Protein AF-A0A8T4V5D5-F1 (afdb_monomer)

Sequence (138 aa):
MVTKRGKKHVSREKKLTKKPAKKAGASGKKNYDLSRLGSRDLLSEPVRPIQIHALPGRMKVNSLALGYALGAVRVAVLLVVSVFGFFGYAEGAVSLVESLHFTF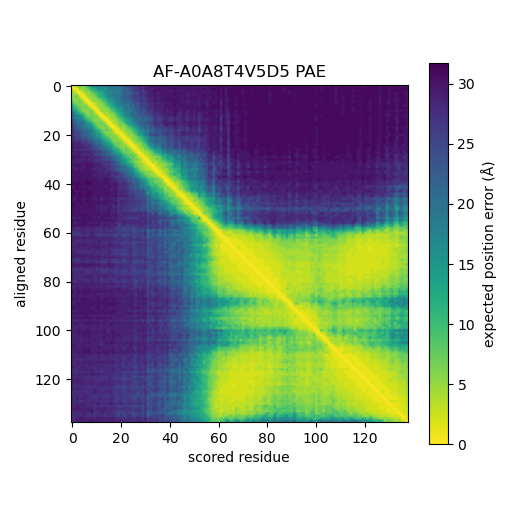SLSVFGILAGLVETMLWGFLMGLLLGWTYNLFSR

Solvent-accessible surface area (backbone atoms only — not comparable to full-atom values): 8672 Å² total; per-residue (Å²): 138,89,88,85,85,83,90,76,88,83,88,84,77,90,79,83,81,83,79,84,81,80,80,83,78,82,84,75,86,74,83,79,70,67,89,71,68,54,88,66,63,78,76,67,59,75,82,70,75,77,80,73,77,71,77,89,62,86,88,65,61,61,24,67,61,39,6,53,50,38,8,52,51,45,32,51,51,50,51,52,46,50,55,41,31,74,72,63,80,28,53,71,60,41,53,52,47,41,74,74,29,96,59,33,44,104,43,78,66,20,46,55,46,27,44,53,52,39,27,52,54,24,23,52,49,20,33,50,51,24,49,50,51,46,61,76,74,104

Secondary structure (DSSP, 8-state):
----------------PPPPP-PPPP-------GGG--TTGGGTS-----------S-----HHHHHHHHHHHHHHHHHHHHHHHHTTTTHHHHHHHHHH-TT--SSHHHHHHHHHHHHHHHHHHHHHHHHHHHHHT-

pLDDT: mean 73.29, std 17.5, range [38.0, 95.06]

Mean predicted aligned error: 18.19 Å

Radius of gyration: 33.28 Å; Cα contacts (8 Å, |Δi|>4): 90; chains: 1; bounding box: 84×62×9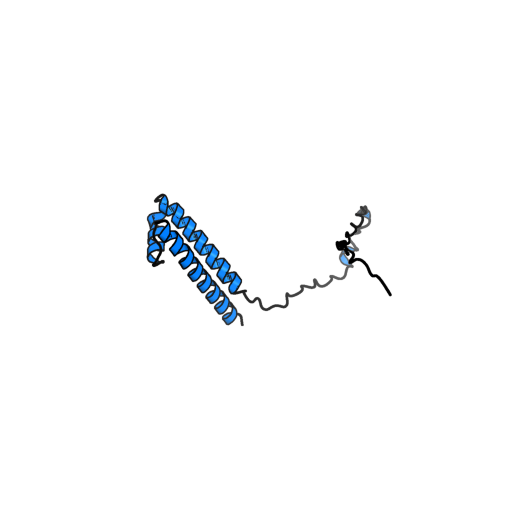2 Å

Foldseek 3Di:
DDDDDDDDDDDDDDDDDDDDDDDDDDDDPDDDPCVPPDVVVVVPPDPDPPPPPPPPDLPQDPLQVQLQVQLVVQLVVLVVLLVCVVVVNNVVVQVVLCVVDVQADNDPRNNVVSSVVSSNVSSVVSNVVSVVVNVVSD

Structure (mmCIF, N/CA/C/O backbone):
data_AF-A0A8T4V5D5-F1
#
_entry.id   AF-A0A8T4V5D5-F1
#
loop_
_atom_site.group_PDB
_atom_site.id
_atom_site.type_symbol
_atom_site.label_atom_id
_atom_site.label_alt_id
_atom_site.label_comp_id
_atom_site.label_asym_id
_atom_site.label_entity_id
_atom_site.label_seq_id
_atom_site.pdbx_PDB_ins_code
_atom_site.Cartn_x
_atom_site.Cartn_y
_atom_site.Cartn_z
_atom_site.occupancy
_atom_site.B_iso_or_equiv
_atom_site.auth_seq_id
_atom_site.auth_comp_id
_atom_site.auth_asym_id
_atom_site.auth_atom_id
_atom_site.pdbx_PDB_model_num
ATOM 1 N N . MET A 1 1 ? 45.239 -9.752 71.171 1.00 38.00 1 MET A N 1
ATOM 2 C CA . MET A 1 1 ? 43.819 -10.165 71.156 1.00 38.00 1 MET A CA 1
ATOM 3 C C . MET A 1 1 ? 43.325 -10.230 69.712 1.00 38.00 1 MET A C 1
ATOM 5 O O . MET A 1 1 ? 43.377 -9.226 69.027 1.00 38.00 1 MET A O 1
ATOM 9 N N . VAL A 1 2 ? 42.871 -11.423 69.307 1.00 44.41 2 VAL A N 1
ATOM 10 C CA . VAL A 1 2 ? 41.842 -11.743 68.290 1.00 44.41 2 VAL A CA 1
ATOM 11 C C . VAL A 1 2 ? 42.109 -11.472 66.791 1.00 44.41 2 VAL A C 1
ATOM 13 O O . VAL A 1 2 ? 42.011 -10.370 66.271 1.00 44.41 2 VAL A O 1
ATOM 16 N N . THR A 1 3 ? 42.319 -12.597 66.105 1.00 47.38 3 THR A N 1
ATOM 17 C CA . THR A 1 3 ? 42.201 -12.936 64.675 1.00 47.38 3 THR A CA 1
ATOM 18 C C . THR A 1 3 ? 40.763 -12.873 64.123 1.00 47.38 3 THR A C 1
ATOM 20 O O . THR A 1 3 ? 39.821 -13.127 64.868 1.00 47.38 3 THR A O 1
ATOM 23 N N . LYS A 1 4 ? 40.590 -12.681 62.795 1.00 48.62 4 LYS A N 1
ATOM 24 C CA . LYS A 1 4 ? 39.506 -13.259 61.939 1.00 48.62 4 LYS A CA 1
ATOM 25 C C . LYS A 1 4 ? 39.736 -12.889 60.456 1.00 48.62 4 LYS A C 1
ATOM 27 O O . LYS A 1 4 ? 39.714 -11.720 60.109 1.00 48.62 4 LYS A O 1
ATOM 32 N N . ARG A 1 5 ? 40.191 -13.804 59.585 1.00 47.47 5 ARG A N 1
ATOM 33 C CA . ARG A 1 5 ? 39.465 -14.868 58.838 1.00 47.47 5 ARG A CA 1
ATOM 34 C C . ARG A 1 5 ? 38.399 -14.370 57.843 1.00 47.47 5 ARG A C 1
ATOM 36 O O . ARG A 1 5 ? 37.276 -14.082 58.229 1.00 47.47 5 ARG A O 1
ATOM 43 N N . GLY A 1 6 ? 38.756 -14.450 56.556 1.00 44.22 6 GLY A N 1
ATOM 44 C CA . GLY A 1 6 ? 38.049 -15.240 55.535 1.00 44.22 6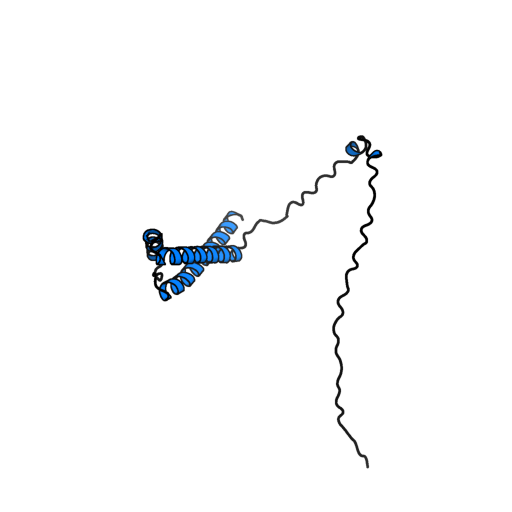 GLY A CA 1
ATOM 45 C C . GLY A 1 6 ? 36.647 -14.798 55.106 1.00 44.22 6 GLY A C 1
ATOM 46 O O . GLY A 1 6 ? 35.655 -15.220 55.696 1.00 44.22 6 GLY A O 1
ATOM 47 N N . LYS A 1 7 ? 36.554 -14.081 53.978 1.00 47.25 7 LYS A N 1
ATOM 48 C CA . LYS A 1 7 ? 35.307 -13.958 53.207 1.00 47.25 7 LYS A CA 1
ATOM 49 C C . LYS A 1 7 ? 35.133 -15.197 52.325 1.00 47.25 7 LYS A C 1
ATOM 51 O O . LYS A 1 7 ? 35.888 -15.416 51.383 1.00 47.25 7 LYS A O 1
ATOM 56 N N . LYS A 1 8 ? 34.146 -16.021 52.679 1.00 48.44 8 LYS A N 1
ATOM 57 C CA . LYS A 1 8 ? 33.684 -17.175 51.904 1.00 48.44 8 LYS A CA 1
ATOM 58 C C . LYS A 1 8 ? 32.842 -16.712 50.715 1.00 48.44 8 LYS A C 1
ATOM 60 O O . LYS A 1 8 ? 31.925 -15.912 50.879 1.00 48.44 8 LYS A O 1
ATOM 65 N N . HIS A 1 9 ? 33.132 -17.299 49.558 1.00 49.31 9 HIS A N 1
ATOM 66 C CA . HIS A 1 9 ? 32.222 -17.419 48.425 1.00 49.31 9 HIS A CA 1
ATOM 67 C C . HIS A 1 9 ? 30.874 -17.993 48.878 1.00 49.31 9 HIS A C 1
ATOM 69 O O . HIS A 1 9 ? 30.830 -19.026 49.550 1.00 49.31 9 HIS A O 1
ATOM 75 N N . VAL A 1 10 ? 29.780 -17.356 48.463 1.00 56.25 10 VAL A N 1
ATOM 76 C CA . VAL A 1 10 ? 28.428 -17.910 48.565 1.00 56.25 10 VAL A CA 1
ATOM 77 C C . VAL A 1 10 ? 27.895 -18.087 47.150 1.00 56.25 10 VAL A C 1
ATOM 79 O O . VAL A 1 10 ? 27.552 -17.130 46.466 1.00 56.25 10 VAL A O 1
ATOM 82 N N . SER A 1 11 ? 27.878 -19.349 46.731 1.00 52.91 11 SER A N 1
ATOM 83 C CA . SER A 1 11 ? 27.163 -19.876 45.575 1.00 52.91 11 SER A CA 1
ATOM 84 C C . SER A 1 11 ? 25.842 -20.460 46.076 1.00 52.91 11 SER A C 1
ATOM 86 O O . SER A 1 11 ? 25.874 -21.386 46.884 1.00 52.91 11 SER A O 1
ATOM 88 N N . ARG A 1 12 ? 24.703 -19.904 45.649 1.00 54.16 12 ARG A N 1
ATOM 89 C CA . ARG A 1 12 ? 23.334 -20.452 45.769 1.00 54.16 12 ARG A CA 1
ATOM 90 C C . ARG A 1 12 ? 22.444 -19.675 44.795 1.00 54.16 12 ARG A C 1
ATOM 92 O O . ARG A 1 12 ? 22.618 -18.476 44.665 1.00 54.16 12 ARG A O 1
ATOM 99 N N . GLU A 1 13 ? 21.449 -20.205 44.107 1.00 47.28 13 GLU A N 1
ATOM 100 C CA . GLU A 1 13 ? 20.955 -21.555 43.867 1.00 47.28 13 GLU A CA 1
ATOM 101 C C . GLU A 1 13 ? 19.972 -21.398 42.699 1.00 47.28 13 GLU A C 1
ATOM 103 O O . GLU A 1 13 ? 19.187 -20.449 42.647 1.00 47.28 13 GLU A O 1
ATOM 108 N N . LYS A 1 14 ? 20.008 -22.339 41.759 1.00 49.47 14 LYS A N 1
ATOM 109 C CA . LYS A 1 14 ? 19.025 -22.476 40.685 1.00 49.47 14 LYS A CA 1
ATOM 110 C C . LYS A 1 14 ? 17.638 -22.729 41.292 1.00 49.47 14 LYS A C 1
ATOM 112 O O . LYS A 1 14 ? 17.459 -23.720 41.994 1.00 49.47 14 LYS A O 1
ATOM 117 N N . LYS A 1 15 ? 16.627 -21.931 40.939 1.00 47.09 15 LYS A N 1
ATOM 118 C CA . LYS A 1 15 ? 15.215 -22.344 41.036 1.00 47.09 15 LYS A CA 1
ATOM 119 C C . LYS A 1 15 ? 14.542 -22.217 39.676 1.00 47.09 15 LYS A C 1
ATOM 121 O O . LYS A 1 15 ? 13.917 -21.219 39.345 1.00 47.09 15 LYS A O 1
ATOM 126 N N . LEU A 1 16 ? 14.713 -23.284 38.898 1.00 53.44 16 LEU A N 1
ATOM 127 C CA . LEU A 1 16 ? 13.945 -23.593 37.700 1.00 53.44 16 LEU A CA 1
ATOM 128 C C . LEU A 1 16 ? 12.522 -23.969 38.147 1.00 53.44 16 LEU A C 1
ATOM 130 O O . LEU A 1 16 ? 12.319 -24.976 38.831 1.00 53.44 16 LEU A O 1
ATOM 134 N N . THR A 1 17 ? 11.546 -23.130 37.824 1.00 52.9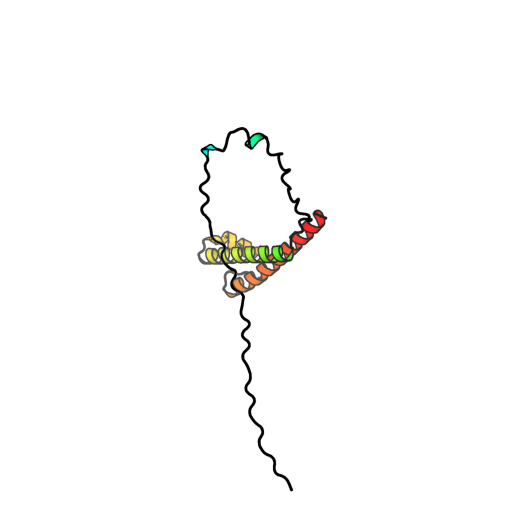7 17 THR A N 1
ATOM 135 C CA . THR A 1 17 ? 10.137 -23.339 38.155 1.00 52.97 17 THR A CA 1
ATOM 136 C C . THR A 1 17 ? 9.562 -24.473 37.303 1.00 52.97 17 THR A C 1
ATOM 138 O O . THR A 1 17 ? 9.508 -24.416 36.076 1.00 52.97 17 THR A O 1
ATOM 141 N N . LYS A 1 18 ? 9.158 -25.554 37.978 1.00 49.88 18 LYS A N 1
ATOM 142 C CA . LYS A 1 18 ? 8.495 -26.718 37.383 1.00 49.88 18 LYS A CA 1
ATOM 143 C C . LYS A 1 18 ? 7.087 -26.338 36.911 1.00 49.88 18 LYS A C 1
ATOM 145 O O . LYS A 1 18 ? 6.239 -25.947 37.706 1.00 49.88 18 LYS A O 1
ATOM 150 N N . LYS A 1 19 ? 6.851 -26.505 35.611 1.00 49.50 19 LYS A N 1
ATOM 151 C CA . LYS A 1 19 ? 5.554 -26.445 34.922 1.00 49.50 19 LYS A CA 1
ATOM 152 C C . LYS A 1 19 ? 4.751 -27.718 35.266 1.00 49.50 19 LYS A C 1
ATOM 154 O O . LYS A 1 19 ? 5.306 -28.805 35.093 1.00 49.50 19 LYS A O 1
ATOM 159 N N . PRO A 1 20 ? 3.494 -27.659 35.743 1.00 49.78 20 PRO A N 1
ATOM 160 C CA . PRO A 1 20 ? 2.716 -28.874 35.968 1.00 49.78 20 PRO A CA 1
ATOM 161 C C . PRO A 1 20 ? 2.153 -29.416 34.647 1.00 49.78 20 PRO A C 1
ATOM 163 O O . PRO A 1 20 ? 1.459 -28.721 33.903 1.00 49.78 20 PRO A O 1
ATOM 166 N N . ALA A 1 21 ? 2.473 -30.680 34.368 1.00 46.12 21 ALA A N 1
ATOM 167 C CA . ALA A 1 21 ? 1.936 -31.463 33.267 1.00 46.12 21 ALA A CA 1
ATOM 168 C C . ALA A 1 21 ? 0.439 -31.743 33.484 1.00 46.12 21 ALA A C 1
ATOM 170 O O . ALA A 1 21 ? 0.024 -32.296 34.504 1.00 46.12 21 ALA A O 1
ATOM 171 N N . LYS A 1 22 ? -0.372 -31.351 32.500 1.00 46.22 22 LYS A N 1
ATOM 172 C CA . LYS A 1 22 ? -1.814 -31.592 32.436 1.00 46.22 22 LYS A CA 1
ATOM 173 C C . LYS A 1 22 ? -2.037 -33.070 32.094 1.00 46.22 22 LYS A C 1
ATOM 175 O O . LYS A 1 22 ? -1.648 -33.519 31.020 1.00 46.22 22 LYS A O 1
ATOM 180 N N . LYS A 1 23 ? -2.620 -33.825 33.029 1.00 46.34 23 LYS A N 1
ATOM 181 C CA . LYS A 1 23 ? -2.993 -35.238 32.857 1.00 46.34 23 LYS A CA 1
ATOM 182 C C . LYS A 1 23 ? -3.980 -35.379 31.691 1.00 46.34 23 LYS A C 1
ATOM 184 O O . LYS A 1 23 ? -5.042 -34.762 31.708 1.00 46.34 23 LYS A O 1
ATOM 189 N N . ALA A 1 24 ? -3.620 -36.192 30.701 1.00 42.81 24 ALA A N 1
ATOM 190 C CA . ALA A 1 24 ? -4.517 -36.649 29.649 1.00 42.81 24 ALA A CA 1
ATOM 191 C C . ALA A 1 24 ? -5.536 -37.627 30.257 1.00 42.81 24 ALA A C 1
ATOM 193 O O . ALA A 1 24 ? -5.161 -38.648 30.834 1.00 42.81 24 ALA A O 1
ATOM 194 N N . GLY A 1 25 ? -6.818 -37.267 30.187 1.00 43.41 25 GLY A N 1
ATOM 195 C CA . GLY A 1 25 ? -7.934 -38.102 30.619 1.00 43.41 25 GLY A CA 1
ATOM 196 C C . GLY A 1 25 ? -8.170 -39.251 29.643 1.00 43.41 25 GLY A C 1
ATOM 197 O O . GLY A 1 25 ? -8.155 -39.064 28.429 1.00 43.41 25 GLY A O 1
ATOM 198 N N . ALA A 1 26 ? -8.367 -40.437 30.208 1.00 45.16 26 ALA A N 1
ATOM 199 C CA . ALA A 1 26 ? -8.628 -41.689 29.521 1.00 45.16 26 ALA A CA 1
ATOM 200 C C . ALA A 1 26 ? -9.863 -41.609 28.603 1.00 45.16 26 ALA A C 1
ATOM 202 O O . ALA A 1 26 ? -10.967 -41.293 29.044 1.00 45.16 26 ALA A O 1
ATOM 203 N N . SER A 1 27 ? -9.668 -41.947 27.327 1.00 45.72 27 SER A N 1
ATOM 204 C CA . SER A 1 27 ? -10.739 -42.155 26.351 1.00 45.72 27 SER A CA 1
ATOM 205 C C . SER A 1 27 ? -11.326 -43.553 26.551 1.00 45.72 27 SER A C 1
ATOM 207 O O . SER A 1 27 ? -10.843 -44.544 26.003 1.00 45.72 27 SER A O 1
ATOM 209 N N . GLY A 1 28 ? -12.337 -43.645 27.415 1.00 47.12 28 GLY A N 1
ATOM 210 C CA . GLY A 1 28 ? -13.164 -44.839 27.546 1.00 47.12 28 GLY A CA 1
ATOM 211 C C . GLY A 1 28 ? -14.066 -44.969 26.322 1.00 47.12 28 GLY A C 1
ATOM 212 O O . GLY A 1 28 ? -15.003 -44.189 26.163 1.00 47.12 28 GLY A O 1
ATOM 213 N N . LYS A 1 29 ? -13.795 -45.955 25.461 1.00 50.28 29 LYS A N 1
ATOM 214 C CA . LYS A 1 29 ? -14.704 -46.353 24.379 1.00 50.28 29 LYS A CA 1
ATOM 215 C C . LYS A 1 29 ? -15.988 -46.910 25.002 1.00 50.28 29 LYS A C 1
ATOM 217 O O . LYS A 1 29 ? -16.029 -48.065 25.415 1.00 50.28 29 LYS A O 1
ATOM 222 N N . LYS A 1 30 ? -17.024 -46.077 25.110 1.00 55.50 30 LYS A N 1
ATOM 223 C CA . LYS A 1 30 ? -18.380 -46.536 25.420 1.00 55.50 30 LYS A CA 1
ATOM 224 C C . LYS A 1 30 ? -18.974 -47.112 24.137 1.00 55.50 30 LYS A C 1
ATOM 226 O O . LYS A 1 30 ? -19.140 -46.390 23.161 1.00 55.50 30 LYS A O 1
ATOM 231 N N . ASN A 1 31 ? -19.254 -48.412 24.137 1.00 53.34 31 ASN A N 1
ATOM 232 C CA . ASN A 1 31 ? -20.057 -49.047 23.099 1.00 53.34 31 ASN A CA 1
ATOM 233 C C . ASN A 1 31 ? -21.491 -48.537 23.255 1.00 53.34 31 ASN A C 1
ATOM 235 O O . ASN A 1 31 ? -22.140 -48.805 24.265 1.00 53.34 31 ASN A O 1
ATOM 239 N N . TYR A 1 32 ? -21.950 -47.743 22.292 1.00 56.41 32 TYR A N 1
ATOM 240 C CA . TYR A 1 32 ? -23.322 -47.260 22.257 1.00 56.41 32 TYR A CA 1
ATOM 241 C C . TYR A 1 32 ? -24.199 -48.380 21.700 1.00 56.41 32 TYR A C 1
ATOM 243 O O . TYR A 1 32 ? -24.112 -48.720 20.523 1.00 56.41 32 TYR A O 1
ATOM 251 N N . ASP A 1 33 ? -25.008 -48.982 22.568 1.00 57.72 33 ASP A N 1
ATOM 252 C CA . ASP A 1 33 ? -26.048 -49.930 22.182 1.00 57.72 33 ASP A CA 1
ATOM 253 C C . ASP A 1 33 ? -27.196 -49.159 21.511 1.00 57.72 33 ASP A C 1
ATOM 255 O O . ASP A 1 33 ? -28.104 -48.637 22.163 1.00 57.72 33 ASP A O 1
ATOM 259 N N . LEU A 1 34 ? -27.102 -49.028 20.186 1.00 59.75 34 LEU A N 1
ATOM 260 C CA . LEU A 1 34 ? -28.057 -48.301 19.341 1.00 59.75 34 LEU A CA 1
ATOM 261 C C . LEU A 1 34 ? -29.442 -48.971 19.298 1.00 59.75 34 LEU A C 1
ATOM 263 O O . LEU A 1 34 ? -30.405 -48.354 18.851 1.00 59.75 34 LEU A O 1
ATOM 267 N N . SER A 1 35 ? -29.567 -50.193 19.819 1.00 59.91 35 SER A N 1
ATOM 268 C CA . SER A 1 35 ? -30.814 -50.967 19.876 1.00 59.91 35 SER A CA 1
ATOM 269 C C . SER A 1 35 ? -31.809 -50.422 20.909 1.00 59.91 35 SER A C 1
ATOM 271 O O . SER A 1 35 ? -32.985 -50.782 20.887 1.00 59.91 35 SER A O 1
ATOM 273 N N . ARG A 1 36 ? -31.347 -49.549 21.818 1.00 55.38 36 ARG A N 1
ATOM 274 C CA . ARG A 1 36 ? -32.173 -48.859 22.823 1.00 55.38 36 ARG A CA 1
ATOM 275 C C . ARG A 1 36 ? -32.547 -47.423 22.458 1.00 55.38 36 ARG A C 1
ATOM 277 O O . ARG A 1 36 ? -33.318 -46.823 23.201 1.00 55.38 36 ARG A O 1
ATOM 284 N N . LEU A 1 37 ? -32.073 -46.874 21.333 1.00 57.56 37 LEU A N 1
ATOM 285 C CA . LEU A 1 37 ? -32.583 -45.598 20.816 1.00 57.56 37 LEU A CA 1
ATOM 286 C C . LEU A 1 37 ? -33.937 -45.828 20.135 1.00 57.56 37 LEU A C 1
ATOM 288 O O . LEU A 1 37 ? -34.084 -45.763 18.915 1.00 57.56 37 LEU A O 1
ATOM 292 N N . GLY A 1 38 ? -34.948 -46.125 20.949 1.00 58.12 38 GLY A N 1
ATOM 293 C CA . GLY A 1 38 ? -36.330 -46.073 20.512 1.00 58.12 38 GLY A CA 1
ATOM 294 C C . GLY A 1 38 ? -36.646 -44.663 20.022 1.00 58.12 38 GLY A C 1
ATOM 295 O O . GLY A 1 38 ? -36.384 -43.680 20.713 1.00 58.12 38 GLY A O 1
ATOM 296 N N . SER A 1 39 ? -37.259 -44.555 18.844 1.00 60.88 39 SER A N 1
ATOM 297 C CA . SER A 1 39 ? -37.645 -43.300 18.176 1.00 60.88 39 SER A CA 1
ATOM 298 C C . SER A 1 39 ? -38.609 -42.401 18.974 1.00 60.88 39 SER A C 1
ATOM 300 O O . SER A 1 39 ? -39.087 -41.398 18.455 1.00 60.88 39 SER A O 1
ATOM 302 N N . ARG A 1 40 ? -38.927 -42.763 20.220 1.00 56.88 40 ARG A N 1
ATOM 303 C CA . ARG A 1 40 ? -39.835 -42.054 21.125 1.00 56.88 40 ARG A CA 1
ATOM 304 C C . ARG A 1 40 ? -39.113 -41.114 22.092 1.00 56.88 40 ARG A C 1
ATOM 306 O O . ARG A 1 40 ? -39.732 -40.150 22.524 1.00 56.88 40 ARG A O 1
ATOM 313 N N . ASP A 1 41 ? -37.823 -41.329 22.358 1.00 55.41 41 ASP A N 1
ATOM 314 C CA . ASP A 1 41 ? -37.055 -40.474 23.280 1.00 55.41 41 ASP A CA 1
ATOM 315 C C . ASP A 1 41 ? -36.518 -39.195 22.614 1.00 55.41 41 ASP A C 1
ATOM 317 O O . ASP A 1 41 ? -36.203 -38.219 23.285 1.00 55.41 41 ASP A O 1
ATOM 321 N N . LEU A 1 42 ? -36.470 -39.149 21.278 1.00 55.75 42 LEU A N 1
ATOM 322 C CA . LEU A 1 42 ? -36.044 -37.954 20.533 1.00 55.75 42 LEU A CA 1
ATOM 323 C C . LEU A 1 42 ? -37.120 -36.858 20.459 1.00 55.75 42 LEU A C 1
ATOM 325 O O . LEU A 1 42 ? -36.817 -35.738 20.057 1.00 55.75 42 LEU A O 1
ATOM 329 N N . LEU A 1 43 ? -38.367 -37.172 20.823 1.00 56.22 43 LEU A N 1
ATOM 330 C CA . LEU A 1 43 ? -39.492 -36.228 20.805 1.00 56.22 43 LEU A CA 1
ATOM 331 C C . LEU A 1 43 ? -39.891 -35.741 22.206 1.00 56.22 43 LEU A C 1
ATOM 333 O O . LEU A 1 43 ? -40.796 -34.918 22.326 1.00 56.22 43 LEU A O 1
ATOM 337 N N . SER A 1 44 ? -39.236 -36.242 23.256 1.00 61.69 44 SER A N 1
ATOM 338 C CA . SER A 1 44 ? -39.484 -35.872 24.653 1.00 61.69 44 SER A CA 1
ATOM 339 C C . SER A 1 44 ? -38.381 -34.999 25.257 1.00 61.69 44 SER A C 1
ATOM 341 O O . SER A 1 44 ? -38.573 -34.477 26.357 1.00 61.69 44 SER A O 1
ATOM 343 N N . GLU A 1 45 ? -37.262 -34.770 24.557 1.00 65.25 45 GLU A N 1
ATOM 344 C CA . GLU A 1 45 ? -36.329 -33.721 24.969 1.00 65.25 45 GLU A CA 1
ATOM 345 C C . GLU A 1 45 ? -36.984 -32.353 24.718 1.00 65.25 45 GLU A C 1
ATOM 347 O O . GLU A 1 45 ? -37.283 -32.020 23.566 1.00 65.25 45 GLU A O 1
ATOM 352 N N . PRO A 1 46 ? -37.221 -31.530 25.759 1.00 65.19 46 PRO A N 1
ATOM 353 C CA . PRO A 1 46 ? -37.660 -30.164 25.540 1.00 65.19 46 PRO A CA 1
ATOM 354 C C . PRO A 1 46 ? -36.599 -29.487 24.678 1.00 65.19 46 PRO A C 1
ATOM 356 O O . PRO A 1 46 ? -35.422 -29.477 25.047 1.00 65.19 46 PRO A O 1
ATOM 359 N N . VAL A 1 47 ? -37.008 -28.959 23.520 1.00 66.19 47 VAL A N 1
ATOM 360 C CA . VAL A 1 47 ? -36.138 -28.198 22.619 1.00 66.19 47 VAL A CA 1
ATOM 361 C C . VAL A 1 47 ? -35.469 -27.117 23.455 1.00 66.19 47 VAL A C 1
ATOM 363 O O . VAL A 1 47 ? -36.090 -26.113 23.806 1.00 66.19 47 VAL A O 1
ATOM 366 N N . ARG A 1 48 ? -34.208 -27.346 23.840 1.00 68.06 48 ARG A N 1
ATOM 367 C CA . ARG A 1 48 ? -33.436 -26.341 24.559 1.00 68.06 48 ARG A CA 1
ATOM 368 C C . ARG A 1 48 ? -33.347 -25.162 23.605 1.00 68.06 48 ARG A C 1
ATOM 370 O O . ARG A 1 48 ? -32.845 -25.362 22.495 1.00 68.06 48 ARG A O 1
ATOM 377 N N . PRO A 1 49 ? -33.844 -23.970 23.981 1.00 68.44 49 PRO A N 1
ATOM 378 C CA . PRO A 1 49 ? -33.672 -22.810 23.133 1.00 68.44 49 PRO A CA 1
ATOM 379 C C . PRO A 1 49 ? -32.175 -22.697 22.888 1.00 68.44 49 PRO A C 1
ATOM 381 O O . PRO A 1 49 ? -31.389 -22.653 23.840 1.00 68.44 49 PRO A O 1
ATOM 384 N N . ILE A 1 50 ? -31.782 -22.763 21.615 1.00 68.25 50 ILE A N 1
ATOM 385 C CA . ILE A 1 50 ? -30.403 -22.534 21.211 1.00 68.25 50 ILE A CA 1
ATOM 386 C C . ILE A 1 50 ? -30.077 -21.167 21.793 1.00 68.25 50 ILE A C 1
ATOM 388 O O . ILE A 1 50 ? -30.653 -20.162 21.378 1.00 68.25 50 ILE A O 1
ATOM 392 N N . GLN A 1 51 ? -29.227 -21.138 22.819 1.00 65.25 51 GLN A N 1
ATOM 393 C CA . GLN A 1 51 ? -28.731 -19.888 23.358 1.00 65.25 51 GLN A CA 1
ATOM 394 C C . GLN A 1 51 ? -27.786 -19.336 22.307 1.00 65.25 51 GLN A C 1
ATOM 396 O O . GLN A 1 51 ? -26.584 -19.596 22.317 1.00 65.25 51 GLN A O 1
ATOM 401 N N . ILE A 1 52 ? -28.357 -18.628 21.336 1.00 65.12 52 ILE A N 1
ATOM 402 C CA . ILE A 1 52 ? -27.593 -17.792 20.434 1.00 65.12 52 ILE A CA 1
ATOM 403 C C . ILE A 1 52 ? -27.040 -16.715 21.357 1.00 65.12 52 ILE A C 1
ATOM 405 O O . ILE A 1 52 ? -27.750 -15.783 21.734 1.00 65.12 52 ILE A O 1
ATOM 409 N N . HIS A 1 53 ? -25.799 -16.893 21.808 1.00 64.19 53 HIS A N 1
ATOM 410 C CA . HIS A 1 53 ? -25.032 -15.814 22.402 1.00 64.19 53 HIS A CA 1
ATOM 411 C C . HIS A 1 53 ? -24.919 -14.742 21.321 1.00 64.19 53 HIS A C 1
ATOM 413 O O . HIS A 1 53 ? -24.006 -14.766 20.499 1.00 64.19 53 HIS A O 1
ATOM 419 N N . ALA A 1 54 ? -25.909 -13.850 21.269 1.00 63.94 54 ALA A N 1
ATOM 420 C CA . ALA A 1 54 ? -25.854 -12.638 20.483 1.00 63.94 54 ALA A CA 1
ATOM 421 C C . ALA A 1 54 ? -24.576 -11.937 20.928 1.00 63.94 54 ALA A C 1
ATOM 423 O O . ALA A 1 54 ? -24.500 -11.502 22.075 1.00 63.94 54 ALA A O 1
ATOM 424 N N . LEU A 1 55 ? -23.546 -11.947 20.074 1.00 63.84 55 LEU A N 1
ATOM 425 C CA . LEU A 1 55 ? -22.243 -11.373 20.386 1.00 63.84 55 LEU A CA 1
ATOM 426 C C . LEU A 1 55 ? -22.481 -9.914 20.793 1.00 63.84 55 LEU A C 1
ATOM 428 O O . LEU A 1 55 ? -22.854 -9.103 19.940 1.00 63.84 55 LEU A O 1
ATOM 432 N N . PRO A 1 56 ? -22.338 -9.567 22.085 1.00 63.03 56 PRO A N 1
ATOM 433 C CA . PRO A 1 56 ? -22.678 -8.240 22.549 1.00 63.03 56 PRO A CA 1
ATOM 434 C C . PRO A 1 56 ? -21.504 -7.341 22.187 1.00 63.03 56 PRO A C 1
ATOM 436 O O . PRO A 1 56 ? -20.522 -7.238 22.919 1.00 63.03 56 PRO A O 1
ATOM 439 N N . GLY A 1 57 ? -21.557 -6.721 21.016 1.00 60.78 57 GLY A N 1
ATOM 440 C CA . GLY A 1 57 ? -20.485 -5.833 20.604 1.00 60.78 57 GLY A CA 1
ATOM 441 C C . GLY A 1 57 ? -20.823 -5.092 19.333 1.00 60.78 57 GLY A C 1
ATOM 442 O O . GLY A 1 57 ? -20.935 -5.696 18.272 1.00 60.78 57 GLY A O 1
ATOM 443 N N . ARG A 1 58 ? -20.926 -3.761 19.423 1.00 64.44 58 ARG A N 1
ATOM 444 C CA . ARG A 1 58 ? -20.844 -2.904 18.237 1.00 64.44 58 ARG A CA 1
ATOM 445 C C . ARG A 1 58 ? -19.595 -3.306 17.455 1.00 64.44 58 ARG A C 1
ATOM 447 O O . ARG A 1 58 ? -18.490 -3.186 17.987 1.00 64.44 58 ARG A O 1
ATOM 454 N N . MET A 1 59 ? -19.777 -3.788 16.227 1.00 71.88 59 MET A N 1
ATOM 455 C CA . MET A 1 59 ? -18.684 -4.159 15.331 1.00 71.88 59 MET A CA 1
ATOM 456 C C . MET A 1 59 ? -17.944 -2.892 14.903 1.00 71.88 59 MET A C 1
ATOM 458 O O . MET A 1 59 ? -18.239 -2.289 13.876 1.00 71.88 59 MET A O 1
ATOM 462 N N . LYS A 1 60 ? -17.005 -2.453 15.741 1.00 79.81 60 LYS A N 1
ATOM 463 C CA . LYS A 1 60 ? -16.064 -1.388 15.410 1.00 79.81 60 LYS A CA 1
ATOM 464 C C . LYS A 1 60 ? -14.916 -1.999 14.633 1.00 79.81 60 LYS A C 1
ATOM 466 O O . LYS A 1 60 ? -14.278 -2.943 15.101 1.00 79.81 60 LYS A O 1
ATOM 471 N N . VAL A 1 61 ? -14.636 -1.436 13.469 1.00 84.88 61 VAL A N 1
ATOM 472 C CA . VAL A 1 61 ? -13.462 -1.826 12.697 1.00 84.88 61 VAL A CA 1
ATOM 473 C C . VAL A 1 61 ? -12.234 -1.260 13.397 1.00 84.88 61 VAL A C 1
ATOM 475 O O . VAL A 1 61 ? -12.189 -0.082 13.759 1.00 84.88 61 VAL A O 1
ATOM 478 N N . ASN A 1 62 ? -11.228 -2.107 13.605 1.00 89.62 62 ASN A N 1
ATOM 479 C CA . ASN A 1 62 ? -9.932 -1.648 14.076 1.00 89.62 62 ASN A CA 1
ATOM 480 C C . ASN A 1 62 ? -9.226 -0.903 12.932 1.00 89.62 62 ASN A C 1
ATOM 482 O O . ASN A 1 62 ? -8.651 -1.526 12.038 1.00 89.62 62 ASN A O 1
ATOM 486 N N . SER A 1 63 ? -9.273 0.432 12.965 1.00 89.81 63 SER A N 1
ATOM 487 C CA . SER A 1 63 ? -8.718 1.286 11.910 1.00 89.81 63 SER A CA 1
ATOM 488 C C . SER A 1 63 ? -7.215 1.087 11.701 1.00 89.81 63 SER A C 1
ATOM 490 O O . SER A 1 63 ? -6.751 1.180 10.570 1.00 89.81 63 SER A O 1
ATOM 492 N N . LEU A 1 64 ? -6.452 0.776 12.758 1.00 90.62 64 LEU A N 1
ATOM 493 C CA . LEU A 1 64 ? -5.011 0.518 12.640 1.00 90.62 64 LEU A CA 1
ATOM 494 C C . LEU A 1 64 ? -4.750 -0.764 11.851 1.00 90.62 64 LEU A C 1
ATOM 496 O O . LEU A 1 64 ? -3.933 -0.768 10.935 1.00 90.62 64 LEU A O 1
ATOM 500 N N . ALA A 1 65 ? -5.478 -1.837 12.174 1.00 92.19 65 ALA A N 1
ATOM 501 C CA . ALA A 1 65 ? -5.373 -3.099 11.447 1.00 92.19 65 ALA A CA 1
ATOM 502 C C . ALA A 1 65 ? -5.753 -2.924 9.968 1.00 92.19 65 ALA A C 1
ATOM 504 O O . ALA A 1 65 ? -5.065 -3.452 9.096 1.00 92.19 65 ALA A O 1
ATOM 505 N N . LEU A 1 66 ? -6.796 -2.133 9.686 1.00 92.25 66 LEU A N 1
ATOM 506 C CA . LEU A 1 66 ? -7.210 -1.821 8.318 1.00 92.25 66 LEU A CA 1
ATOM 507 C C . LEU A 1 66 ? -6.147 -1.004 7.566 1.00 92.25 66 LEU A C 1
ATOM 509 O O . LEU A 1 66 ? -5.854 -1.309 6.412 1.00 92.25 66 LEU A O 1
ATOM 513 N N . GLY A 1 67 ? -5.534 -0.019 8.227 1.00 93.12 67 GLY A N 1
ATOM 514 C CA . GLY A 1 67 ? -4.399 0.738 7.697 1.00 93.12 67 GLY A CA 1
ATOM 515 C C . GLY A 1 67 ? -3.240 -0.170 7.291 1.00 93.12 67 GLY A C 1
ATOM 516 O O . GLY A 1 67 ? -2.796 -0.129 6.144 1.00 93.12 67 GLY A O 1
ATOM 517 N N . TYR A 1 68 ? -2.768 -1.029 8.199 1.00 93.25 68 TYR A N 1
ATOM 518 C CA . TYR A 1 68 ? -1.662 -1.944 7.893 1.00 93.25 68 TYR A CA 1
ATOM 519 C C . TYR A 1 68 ? -2.011 -2.928 6.772 1.00 93.25 68 TYR A C 1
ATOM 521 O O . TYR A 1 68 ? -1.176 -3.168 5.902 1.00 93.25 68 TYR A O 1
ATOM 529 N N . ALA A 1 69 ? -3.238 -3.456 6.757 1.00 95.06 69 ALA A N 1
ATOM 530 C CA . ALA A 1 69 ? -3.694 -4.362 5.707 1.00 95.06 69 ALA A CA 1
ATOM 531 C C . ALA A 1 69 ? -3.714 -3.677 4.333 1.00 95.06 69 ALA A C 1
ATOM 533 O O . ALA A 1 69 ? -3.149 -4.213 3.380 1.00 95.06 69 ALA A O 1
ATOM 534 N N . LEU A 1 70 ? -4.298 -2.476 4.225 1.00 94.25 70 LEU A N 1
ATOM 535 C CA . LEU A 1 70 ? -4.305 -1.732 2.962 1.00 94.25 70 LEU A CA 1
ATOM 536 C C . LEU A 1 70 ? -2.891 -1.352 2.517 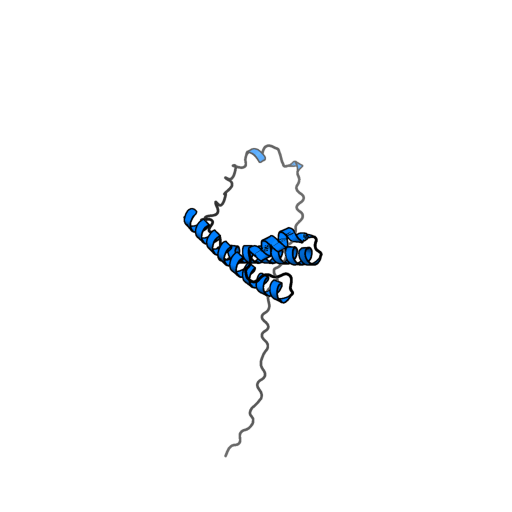1.00 94.25 70 LEU A C 1
ATOM 538 O O . LEU A 1 70 ? -2.573 -1.497 1.339 1.00 94.25 70 LEU A O 1
ATOM 542 N N . GLY A 1 71 ? -2.044 -0.884 3.437 1.00 93.69 71 GLY A N 1
ATOM 543 C CA . GLY A 1 71 ? -0.645 -0.572 3.140 1.00 93.69 71 GLY A CA 1
ATOM 544 C C . GLY A 1 71 ? 0.096 -1.781 2.568 1.00 93.69 71 GLY A C 1
ATOM 545 O O . GLY A 1 71 ? 0.678 -1.691 1.488 1.00 93.69 71 GLY A O 1
ATOM 546 N N . ALA A 1 72 ? -0.009 -2.933 3.236 1.00 94.50 72 ALA A N 1
ATOM 547 C CA . ALA A 1 72 ? 0.625 -4.175 2.799 1.00 94.50 72 ALA A CA 1
ATOM 548 C C . ALA A 1 72 ? 0.115 -4.650 1.430 1.00 94.50 72 ALA A C 1
ATOM 550 O O . ALA A 1 72 ? 0.915 -5.022 0.572 1.00 94.50 72 ALA A O 1
ATOM 551 N N . VAL A 1 73 ? -1.202 -4.600 1.193 1.00 94.94 73 VAL A N 1
ATOM 552 C CA . VAL A 1 73 ? -1.790 -4.980 -0.101 1.00 94.94 73 VAL A CA 1
ATOM 553 C C . VAL A 1 73 ? -1.297 -4.060 -1.214 1.00 94.94 73 VAL A C 1
ATOM 555 O O . VAL A 1 73 ? -0.892 -4.548 -2.266 1.00 94.94 73 VAL A O 1
ATOM 558 N N . ARG A 1 74 ? -1.276 -2.739 -0.999 1.00 92.94 74 ARG A N 1
ATOM 559 C CA . ARG A 1 74 ? -0.814 -1.804 -2.035 1.00 92.94 74 ARG A CA 1
A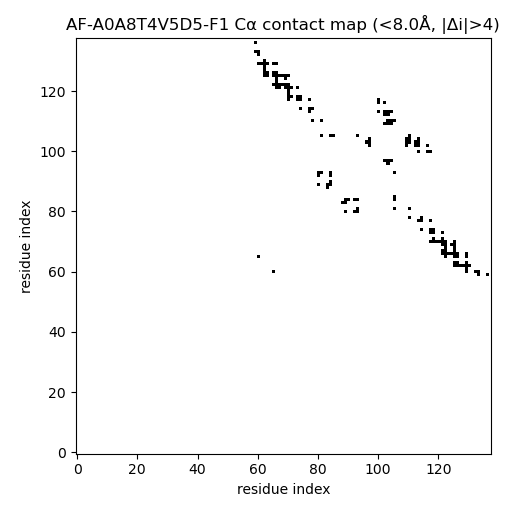TOM 560 C C . ARG A 1 74 ? 0.673 -1.974 -2.343 1.00 92.94 74 ARG A C 1
ATOM 562 O O . ARG A 1 74 ? 1.044 -1.951 -3.511 1.00 92.94 74 ARG A O 1
ATOM 569 N N . VAL A 1 75 ? 1.500 -2.214 -1.326 1.00 93.94 75 VAL A N 1
ATOM 570 C CA . VAL A 1 75 ? 2.919 -2.559 -1.501 1.00 93.94 75 VAL A CA 1
ATOM 571 C C . VAL A 1 75 ? 3.088 -3.841 -2.316 1.00 93.94 75 VAL A C 1
ATOM 573 O O . VAL A 1 75 ? 3.900 -3.876 -3.239 1.00 93.94 75 VAL A O 1
ATOM 576 N N . ALA A 1 76 ? 2.303 -4.879 -2.021 1.00 94.31 76 ALA A N 1
ATOM 577 C CA . ALA A 1 76 ? 2.349 -6.127 -2.776 1.00 94.31 76 ALA A CA 1
ATOM 578 C C . ALA A 1 76 ? 1.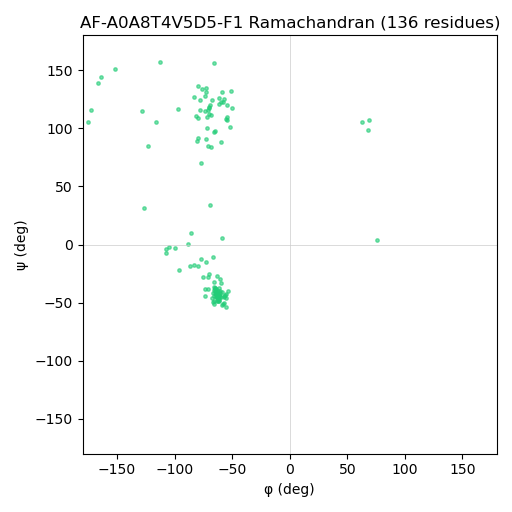973 -5.913 -4.251 1.00 94.31 76 ALA A C 1
ATOM 580 O O . ALA A 1 76 ? 2.668 -6.407 -5.137 1.00 94.31 76 ALA A O 1
ATOM 581 N N . VAL A 1 77 ? 0.925 -5.128 -4.525 1.00 90.88 77 VAL A N 1
ATOM 582 C CA . VAL A 1 77 ? 0.527 -4.768 -5.895 1.00 90.88 77 VAL A CA 1
ATOM 583 C C . VAL A 1 77 ? 1.640 -3.999 -6.604 1.00 90.88 77 VAL A C 1
ATOM 585 O O . VAL A 1 77 ? 1.970 -4.335 -7.739 1.00 90.88 77 VAL A O 1
ATOM 588 N N . LEU A 1 78 ? 2.259 -3.021 -5.938 1.00 90.12 78 LEU A N 1
ATOM 589 C CA . LEU A 1 78 ? 3.362 -2.254 -6.515 1.00 90.12 78 LEU A CA 1
ATOM 590 C C . LEU A 1 78 ? 4.551 -3.154 -6.866 1.00 90.12 78 LEU A C 1
ATOM 592 O O . LEU A 1 78 ? 5.124 -3.011 -7.943 1.00 90.12 78 LEU A O 1
ATOM 596 N N . LEU A 1 79 ? 4.899 -4.107 -5.998 1.00 90.75 79 LEU A N 1
ATOM 597 C CA . LEU A 1 79 ? 5.961 -5.080 -6.266 1.00 90.75 79 LEU A CA 1
ATOM 598 C C . LEU A 1 79 ? 5.647 -5.934 -7.490 1.00 90.75 79 LEU A C 1
ATOM 600 O O . LEU A 1 79 ? 6.502 -6.097 -8.355 1.00 90.75 79 LEU A O 1
ATOM 604 N N . VAL A 1 80 ? 4.419 -6.444 -7.583 1.00 91.38 80 VAL A N 1
ATOM 605 C CA . VAL A 1 80 ? 3.971 -7.229 -8.737 1.00 91.38 80 VAL A CA 1
ATOM 606 C C . VAL A 1 80 ? 4.083 -6.394 -10.013 1.00 91.38 80 VAL A C 1
ATOM 608 O O . VAL A 1 80 ? 4.755 -6.815 -10.951 1.00 91.38 80 VAL A O 1
ATOM 611 N N . VAL A 1 81 ? 3.516 -5.185 -10.035 1.00 89.81 81 VAL A N 1
ATOM 612 C CA . VAL A 1 81 ? 3.599 -4.286 -11.199 1.00 89.81 81 VAL A CA 1
ATOM 613 C C . VAL A 1 81 ? 5.051 -3.961 -11.546 1.00 89.81 81 VAL A C 1
ATOM 615 O O . VAL A 1 81 ? 5.404 -3.988 -12.719 1.00 89.81 81 VAL A O 1
ATOM 618 N N . SER A 1 82 ? 5.910 -3.729 -10.552 1.00 86.19 82 SER A N 1
ATOM 619 C CA . SER A 1 82 ? 7.335 -3.442 -10.772 1.00 86.19 82 SER A CA 1
ATOM 620 C C . SER A 1 82 ? 8.059 -4.621 -11.428 1.00 86.19 82 SER A C 1
ATOM 622 O O . SER A 1 82 ? 8.834 -4.422 -12.361 1.00 86.19 82 SER A O 1
ATOM 624 N N . VAL A 1 83 ? 7.783 -5.854 -10.986 1.00 88.56 83 VAL A N 1
ATOM 625 C CA . VAL A 1 83 ? 8.367 -7.071 -11.574 1.00 88.56 83 VAL A CA 1
ATOM 626 C C . VAL A 1 83 ? 7.882 -7.261 -13.010 1.00 88.56 83 VAL A C 1
ATOM 628 O O . VAL A 1 83 ? 8.702 -7.412 -13.910 1.00 88.56 83 VAL A O 1
ATOM 631 N N . PHE A 1 84 ? 6.571 -7.212 -13.259 1.00 87.31 84 PHE A N 1
ATOM 632 C CA . PHE A 1 84 ? 6.023 -7.368 -14.614 1.00 87.31 84 PHE A CA 1
ATOM 633 C C . PHE A 1 84 ? 6.412 -6.216 -15.553 1.00 87.31 84 PHE A C 1
ATOM 635 O O . PHE A 1 84 ? 6.601 -6.434 -16.750 1.00 87.31 84 PHE A O 1
ATOM 642 N N . GLY A 1 85 ? 6.562 -5.010 -15.008 1.00 84.94 85 GLY A N 1
ATOM 643 C CA . GLY A 1 85 ? 7.058 -3.830 -15.703 1.00 84.94 85 GLY A CA 1
ATOM 644 C C . GLY A 1 85 ? 8.496 -3.996 -16.174 1.00 84.94 85 GLY A C 1
ATOM 645 O O . GLY A 1 85 ? 8.798 -3.675 -17.317 1.00 84.94 85 GLY A O 1
ATOM 646 N N . PHE A 1 86 ? 9.362 -4.578 -15.341 1.00 83.75 86 PHE A N 1
ATOM 647 C CA . PHE A 1 86 ? 10.755 -4.851 -15.707 1.00 83.75 86 PHE A CA 1
ATOM 648 C C . PHE A 1 86 ? 10.886 -5.801 -16.912 1.00 83.75 86 PHE A C 1
ATOM 650 O O . PHE A 1 86 ? 11.833 -5.695 -17.685 1.00 83.75 86 PHE A O 1
ATOM 657 N N . PHE A 1 87 ? 9.920 -6.705 -17.105 1.00 86.44 87 PHE A N 1
ATOM 658 C CA . PHE A 1 87 ? 9.854 -7.603 -18.264 1.00 86.44 87 PHE A CA 1
ATOM 659 C C . PHE A 1 87 ? 9.095 -7.017 -19.472 1.00 86.44 87 PHE A C 1
ATOM 661 O O . PHE A 1 87 ? 8.945 -7.709 -20.476 1.00 86.44 87 PHE A O 1
ATOM 668 N N . GLY A 1 88 ? 8.586 -5.782 -19.387 1.00 83.31 88 GLY A N 1
ATOM 669 C CA . GLY A 1 88 ? 7.854 -5.120 -20.476 1.00 83.31 88 GLY A CA 1
ATOM 670 C C . GLY A 1 88 ? 6.414 -5.608 -20.696 1.00 83.31 88 GLY A C 1
ATOM 671 O O . GLY A 1 88 ? 5.741 -5.146 -21.609 1.00 83.31 88 GLY A O 1
ATOM 672 N N . TYR A 1 89 ? 5.886 -6.512 -19.863 1.00 82.69 89 TYR A N 1
ATOM 673 C CA . TYR A 1 89 ? 4.516 -7.033 -20.029 1.00 82.69 89 TYR A CA 1
ATOM 674 C C . TYR A 1 89 ? 3.428 -6.089 -19.501 1.00 82.69 89 TYR A C 1
ATOM 676 O O . TYR A 1 89 ? 2.257 -6.245 -19.839 1.00 82.69 89 TYR A O 1
ATOM 684 N N . ALA A 1 90 ? 3.795 -5.139 -18.639 1.00 80.94 90 ALA A N 1
ATOM 685 C CA . ALA A 1 90 ? 2.854 -4.301 -17.900 1.00 80.94 90 ALA A CA 1
ATOM 686 C C . ALA A 1 90 ? 3.118 -2.798 -18.075 1.00 80.94 90 ALA A C 1
ATOM 688 O O . ALA A 1 90 ? 2.837 -2.023 -17.163 1.00 80.94 90 ALA A O 1
ATOM 689 N N . GLU A 1 91 ? 3.628 -2.368 -19.232 1.00 81.75 91 GLU A N 1
ATOM 690 C CA . GLU A 1 91 ? 3.969 -0.958 -19.498 1.00 81.75 91 GLU A CA 1
ATOM 691 C C . GLU A 1 91 ? 2.799 0.004 -19.242 1.00 81.75 91 GLU A C 1
ATOM 693 O O . GLU A 1 91 ? 2.981 1.050 -18.624 1.00 81.75 91 GLU A O 1
ATOM 698 N N . GLY A 1 92 ? 1.571 -0.376 -19.613 1.00 83.31 92 GLY A N 1
ATOM 699 C CA . GLY A 1 92 ? 0.382 0.436 -19.328 1.00 83.31 92 GLY A CA 1
ATOM 700 C C . GLY A 1 92 ? 0.073 0.566 -17.830 1.00 83.31 92 GLY A C 1
ATOM 701 O O . GLY A 1 92 ? -0.327 1.632 -17.366 1.00 83.31 92 GLY A O 1
ATOM 702 N N . ALA A 1 93 ? 0.296 -0.495 -17.048 1.00 81.25 93 ALA A N 1
ATOM 703 C CA . ALA A 1 93 ? 0.114 -0.453 -15.598 1.00 81.25 93 ALA A CA 1
ATOM 704 C C . ALA A 1 93 ? 1.235 0.343 -14.915 1.00 81.25 93 ALA A C 1
ATOM 706 O O . ALA A 1 93 ? 0.964 1.099 -13.987 1.00 81.25 93 ALA A O 1
ATOM 707 N N . VAL A 1 94 ? 2.474 0.216 -15.398 1.00 81.75 94 VAL A N 1
ATOM 708 C CA . VAL A 1 94 ? 3.622 1.009 -14.940 1.00 81.75 94 VAL A CA 1
ATOM 709 C C . VAL A 1 94 ? 3.389 2.493 -15.193 1.00 81.75 94 VAL A C 1
ATOM 711 O O . VAL A 1 94 ? 3.525 3.280 -14.265 1.00 81.75 94 VAL A O 1
ATOM 714 N N . SER A 1 95 ? 2.958 2.865 -16.400 1.00 81.81 95 SER A N 1
ATOM 715 C CA . SER A 1 95 ? 2.623 4.248 -16.759 1.00 81.81 95 SER A CA 1
ATOM 716 C C . SER A 1 95 ? 1.559 4.839 -15.829 1.00 81.81 95 SER A C 1
ATOM 718 O O . SER A 1 95 ? 1.700 5.963 -15.343 1.00 81.81 95 SER A O 1
ATOM 720 N N . LEU A 1 96 ? 0.517 4.063 -15.519 1.00 83.56 96 LEU A N 1
ATOM 721 C CA . LEU A 1 96 ? -0.507 4.465 -14.556 1.00 83.56 96 LEU A CA 1
ATOM 722 C C . LEU A 1 96 ? 0.076 4.664 -13.154 1.00 83.56 96 LEU A C 1
ATOM 724 O O . LEU A 1 96 ? -0.227 5.662 -12.503 1.00 83.56 96 LEU A O 1
ATOM 728 N N . VAL A 1 97 ? 0.925 3.751 -12.689 1.00 80.75 97 VAL A N 1
ATOM 729 C CA . VAL A 1 97 ? 1.558 3.854 -11.368 1.00 80.75 97 VAL A CA 1
ATOM 730 C C . VAL A 1 97 ? 2.522 5.042 -11.291 1.00 80.75 97 VAL A C 1
ATOM 732 O O . VAL A 1 97 ? 2.474 5.768 -10.303 1.00 80.75 97 VAL A O 1
ATOM 735 N N . GLU A 1 98 ? 3.329 5.295 -12.322 1.00 81.31 98 GLU A N 1
ATOM 736 C CA . GLU A 1 98 ? 4.203 6.476 -12.406 1.00 81.31 98 GLU A CA 1
ATOM 737 C C . GLU A 1 98 ? 3.395 7.779 -12.387 1.00 81.31 98 GLU A C 1
ATOM 739 O O . GLU A 1 98 ? 3.782 8.735 -11.726 1.00 81.31 98 GLU A O 1
ATOM 744 N N . SER A 1 99 ? 2.223 7.816 -13.028 1.00 81.88 99 SER A N 1
ATOM 745 C CA . SER A 1 99 ? 1.347 8.995 -12.952 1.00 81.88 99 SER A CA 1
ATOM 746 C C . SER A 1 99 ? 0.689 9.187 -11.579 1.00 81.88 99 SER A C 1
ATOM 748 O O . SER A 1 99 ? 0.374 10.309 -11.185 1.00 81.88 99 SER A O 1
ATOM 750 N N . LEU A 1 100 ? 0.471 8.096 -10.840 1.00 78.88 100 LEU A N 1
ATOM 751 C CA . LEU A 1 100 ? -0.163 8.104 -9.522 1.00 78.88 100 LEU A CA 1
ATOM 752 C C . LEU A 1 100 ? 0.828 8.350 -8.381 1.00 78.88 100 LEU A C 1
ATOM 754 O O . LEU A 1 100 ? 0.386 8.635 -7.265 1.00 78.88 100 LEU A O 1
ATOM 758 N N . HIS A 1 101 ? 2.130 8.160 -8.597 1.00 73.81 101 HIS A N 1
ATOM 759 C CA . HIS A 1 101 ? 3.161 8.228 -7.559 1.00 73.81 101 HIS A CA 1
ATOM 760 C C . HIS A 1 101 ? 4.277 9.168 -8.002 1.00 73.81 101 HIS A C 1
ATOM 762 O O . HIS A 1 101 ? 5.008 8.874 -8.940 1.00 73.81 101 HIS A O 1
ATOM 768 N N . PHE A 1 102 ? 4.446 10.280 -7.283 1.00 71.00 102 PHE A N 1
ATOM 769 C CA . PHE A 1 102 ? 5.414 11.319 -7.647 1.00 71.00 102 PHE A CA 1
ATOM 770 C C . PHE A 1 102 ? 6.866 10.832 -7.612 1.00 71.00 102 PHE A C 1
ATOM 772 O O . PHE A 1 102 ? 7.711 11.380 -8.317 1.00 71.00 102 PHE A O 1
ATOM 779 N N . THR A 1 103 ? 7.159 9.824 -6.788 1.00 74.75 103 THR A N 1
ATOM 780 C CA . THR A 1 103 ? 8.528 9.339 -6.558 1.00 74.75 103 THR A CA 1
ATOM 781 C C . THR A 1 103 ? 8.799 7.981 -7.204 1.00 74.75 103 THR A C 1
ATOM 783 O O . THR A 1 103 ? 9.918 7.469 -7.120 1.00 74.75 103 THR A O 1
ATOM 786 N N . PHE A 1 104 ? 7.788 7.362 -7.821 1.00 75.56 104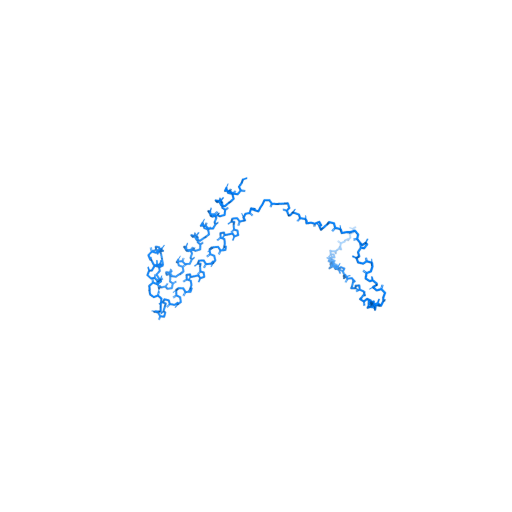 PHE A N 1
ATOM 787 C CA . PHE A 1 104 ? 7.947 6.049 -8.430 1.00 75.56 104 PHE A CA 1
ATOM 788 C C . PHE A 1 104 ? 8.610 6.167 -9.801 1.00 75.56 104 PHE A C 1
ATOM 790 O O . PHE A 1 104 ? 8.279 7.021 -10.615 1.00 75.56 104 PHE A O 1
ATOM 797 N N . SER A 1 105 ? 9.552 5.268 -10.049 1.00 78.81 105 SER A N 1
ATOM 798 C CA . SER A 1 105 ? 10.198 5.077 -11.340 1.00 78.81 105 SER A CA 1
ATOM 799 C C . SER A 1 105 ? 10.642 3.624 -11.421 1.00 78.81 105 SER A C 1
ATOM 801 O O . SER A 1 105 ? 10.981 3.027 -10.393 1.00 78.81 105 SER A O 1
ATOM 803 N N . LEU A 1 106 ? 10.708 3.071 -12.632 1.00 78.12 106 LEU A N 1
ATOM 804 C CA . LEU A 1 106 ? 11.202 1.719 -12.920 1.00 78.12 106 LEU A CA 1
ATOM 805 C C . LEU A 1 106 ? 12.727 1.536 -12.709 1.00 78.12 106 LEU A C 1
ATOM 807 O O . LEU A 1 106 ? 13.398 0.791 -13.418 1.00 78.12 106 LEU A O 1
ATOM 811 N N . SER A 1 107 ? 13.294 2.223 -11.719 1.00 81.88 107 SER A N 1
ATOM 812 C CA . SER A 1 107 ? 14.667 2.080 -11.239 1.00 81.88 107 SER A CA 1
ATOM 813 C C . SER A 1 107 ? 14.665 1.509 -9.819 1.00 81.88 107 SER A C 1
ATOM 815 O O . SER A 1 107 ? 13.697 1.666 -9.079 1.00 81.88 107 SER A O 1
ATOM 817 N N . VAL A 1 108 ? 15.761 0.875 -9.390 1.00 79.44 108 VAL A N 1
ATOM 818 C CA . VAL A 1 108 ? 15.849 0.261 -8.046 1.00 79.44 108 VAL A CA 1
ATOM 819 C C . VAL A 1 108 ? 15.534 1.271 -6.933 1.00 79.44 108 VAL A C 1
ATOM 821 O O . VAL A 1 108 ? 14.785 0.965 -6.007 1.00 79.44 108 VAL A O 1
ATOM 824 N N . PHE A 1 109 ? 16.053 2.496 -7.044 1.00 83.88 109 PHE A N 1
ATOM 825 C CA . PHE A 1 109 ? 15.777 3.565 -6.083 1.00 83.88 109 PHE A CA 1
ATOM 826 C C . PHE A 1 109 ? 14.338 4.091 -6.177 1.00 83.88 109 PHE A C 1
ATOM 828 O O . PHE A 1 109 ? 13.726 4.336 -5.139 1.00 83.88 109 PHE A O 1
ATOM 835 N N . GLY A 1 110 ? 13.776 4.208 -7.386 1.00 85.06 110 GLY A N 1
ATOM 836 C CA . GLY A 1 110 ? 12.383 4.617 -7.592 1.00 85.06 110 GLY A CA 1
ATOM 837 C C . GLY A 1 110 ? 11.377 3.608 -7.036 1.00 85.06 110 GLY A C 1
ATOM 838 O O . GLY A 1 110 ? 10.387 3.998 -6.422 1.00 85.06 110 GLY A O 1
ATOM 839 N N . ILE A 1 111 ? 11.663 2.309 -7.150 1.00 85.81 111 ILE A N 1
ATOM 840 C CA . ILE A 1 111 ? 10.837 1.249 -6.559 1.00 85.81 111 ILE A CA 1
ATOM 841 C C . ILE A 1 111 ? 10.887 1.325 -5.030 1.00 85.81 111 ILE A C 1
ATOM 843 O O . ILE A 1 111 ? 9.845 1.249 -4.386 1.00 85.81 111 ILE A O 1
ATOM 847 N N . LEU A 1 112 ? 12.067 1.513 -4.427 1.00 89.25 112 LEU A N 1
ATOM 848 C CA . LEU A 1 112 ? 12.192 1.653 -2.969 1.00 89.25 112 LEU A CA 1
ATOM 849 C C . LEU A 1 112 ? 11.452 2.887 -2.438 1.00 89.25 112 LEU A C 1
ATOM 851 O O . LEU A 1 112 ? 10.739 2.789 -1.439 1.00 89.25 112 LEU A O 1
ATOM 855 N N . ALA A 1 113 ? 11.593 4.028 -3.113 1.00 88.62 113 ALA A N 1
ATOM 856 C CA . ALA A 1 113 ? 10.873 5.246 -2.758 1.00 88.62 113 ALA A CA 1
ATOM 857 C C . ALA A 1 113 ? 9.355 5.065 -2.919 1.00 88.62 113 ALA A C 1
ATOM 859 O O . ALA A 1 113 ? 8.595 5.377 -2.000 1.00 88.62 113 ALA A O 1
ATOM 860 N N . GLY A 1 114 ? 8.933 4.463 -4.035 1.00 86.56 114 GLY A N 1
ATOM 861 C CA . GLY A 1 114 ? 7.544 4.103 -4.292 1.00 86.56 114 GLY A CA 1
ATOM 862 C C . GLY A 1 114 ? 6.978 3.185 -3.214 1.00 86.56 114 GLY A C 1
ATOM 863 O O . GLY A 1 114 ? 5.914 3.466 -2.690 1.00 86.56 114 GLY A O 1
ATOM 864 N N . LEU A 1 115 ? 7.704 2.150 -2.782 1.00 91.25 115 LEU A N 1
ATOM 865 C CA . LEU A 1 115 ? 7.245 1.236 -1.728 1.00 91.25 115 LEU A CA 1
ATOM 866 C C . LEU A 1 115 ? 6.906 1.967 -0.426 1.00 91.25 115 LEU A C 1
ATOM 868 O O . LEU A 1 115 ? 5.867 1.696 0.179 1.00 91.25 115 LEU A O 1
ATOM 872 N N . VAL A 1 116 ? 7.762 2.901 -0.008 1.00 92.06 116 VAL A N 1
ATOM 873 C CA . VAL A 1 116 ? 7.529 3.710 1.196 1.00 92.06 116 VAL A CA 1
ATOM 874 C C . VAL A 1 116 ? 6.319 4.623 0.996 1.00 92.06 116 VAL A C 1
ATOM 876 O O . VAL A 1 116 ? 5.415 4.631 1.833 1.00 92.06 116 VAL A O 1
ATOM 879 N N . GLU A 1 117 ? 6.263 5.342 -0.124 1.00 90.62 117 GLU A N 1
ATOM 880 C CA . GLU A 1 117 ? 5.159 6.244 -0.460 1.00 90.62 117 GLU A CA 1
ATOM 881 C C . GLU A 1 117 ? 3.813 5.498 -0.502 1.00 90.62 117 GLU A C 1
ATOM 883 O O . GLU A 1 117 ? 2.857 5.873 0.184 1.00 90.62 117 GLU A O 1
ATOM 888 N N . THR A 1 118 ? 3.743 4.387 -1.232 1.00 91.62 118 THR A N 1
ATOM 889 C CA . THR A 1 118 ? 2.540 3.566 -1.385 1.00 91.62 118 THR A CA 1
ATOM 890 C C . THR A 1 118 ? 2.092 2.951 -0.059 1.00 91.62 118 THR A C 1
ATOM 892 O O . THR A 1 118 ? 0.886 2.899 0.211 1.00 91.62 118 THR A O 1
ATOM 895 N N . MET A 1 119 ? 3.033 2.517 0.791 1.00 92.94 119 MET A N 1
ATOM 896 C CA . MET A 1 119 ? 2.731 2.015 2.135 1.00 92.94 119 MET A CA 1
ATOM 897 C C . MET A 1 119 ? 2.076 3.105 2.986 1.00 92.94 119 MET A C 1
ATOM 899 O O . MET A 1 119 ? 1.031 2.853 3.592 1.00 92.94 119 MET A O 1
ATOM 903 N N . LEU A 1 120 ? 2.652 4.313 3.007 1.00 93.62 120 LEU A N 1
ATOM 904 C CA . LEU A 1 120 ? 2.112 5.439 3.770 1.00 93.62 120 LEU A CA 1
ATOM 905 C C . LEU A 1 120 ? 0.722 5.829 3.265 1.00 93.62 120 LEU A C 1
ATOM 907 O O . LEU A 1 120 ? -0.210 5.919 4.062 1.00 93.62 120 LEU A O 1
ATOM 911 N N . TRP A 1 121 ? 0.551 5.991 1.952 1.00 92.25 121 TRP A N 1
ATOM 912 C CA . TRP A 1 121 ? -0.745 6.338 1.367 1.00 92.25 121 TRP A CA 1
ATOM 913 C C . TRP A 1 121 ? -1.802 5.257 1.589 1.00 92.25 121 TRP A C 1
ATOM 915 O O . TRP A 1 121 ? -2.958 5.572 1.874 1.00 92.25 121 TRP A O 1
ATOM 925 N N . GLY A 1 122 ? -1.433 3.979 1.466 1.00 91.69 122 GLY A N 1
ATOM 926 C CA . GLY A 1 122 ? -2.331 2.862 1.762 1.00 91.69 122 GLY A CA 1
ATOM 927 C C . GLY A 1 122 ? -2.737 2.818 3.233 1.00 91.69 122 GLY A C 1
ATOM 928 O O . GLY A 1 122 ? -3.920 2.662 3.537 1.00 91.69 122 GLY A O 1
ATOM 929 N N . PHE A 1 123 ? -1.785 3.041 4.136 1.00 93.50 123 PHE A N 1
ATOM 930 C CA . PHE A 1 123 ? -2.045 3.116 5.569 1.00 93.50 123 PHE A CA 1
ATOM 931 C C . PHE A 1 123 ? -2.979 4.275 5.927 1.00 93.50 123 PHE A C 1
ATOM 933 O O . PHE A 1 123 ? -3.959 4.075 6.647 1.00 93.50 123 PHE A O 1
ATOM 940 N N . LEU A 1 124 ? -2.724 5.464 5.377 1.00 94.69 124 LEU A N 1
ATOM 941 C CA . LEU A 1 124 ? -3.539 6.654 5.611 1.00 94.69 124 LEU A CA 1
ATOM 942 C C . LEU A 1 124 ? -4.972 6.466 5.097 1.00 94.69 124 LEU A C 1
ATOM 944 O O . LEU A 1 124 ? -5.928 6.787 5.803 1.00 94.69 124 LEU A O 1
ATOM 948 N N . MET A 1 125 ? -5.130 5.877 3.908 1.00 93.75 125 MET A N 1
ATOM 949 C CA . MET A 1 125 ? -6.448 5.542 3.362 1.00 93.75 125 MET A CA 1
ATOM 950 C C . MET A 1 125 ? -7.175 4.499 4.207 1.00 93.75 125 MET A C 1
ATOM 952 O O . MET A 1 125 ? -8.358 4.669 4.490 1.00 93.75 125 MET A O 1
ATOM 956 N N . GLY A 1 126 ? -6.490 3.450 4.669 1.00 93.19 126 GLY A N 1
ATOM 957 C CA . GLY A 1 126 ? -7.100 2.454 5.553 1.00 93.19 126 GLY A CA 1
ATOM 958 C C . GLY A 1 126 ? -7.512 3.041 6.908 1.00 93.19 126 GLY A C 1
ATOM 959 O O . GLY A 1 126 ? -8.587 2.717 7.412 1.00 93.19 126 GLY A O 1
ATOM 960 N N . LEU A 1 127 ? -6.727 3.968 7.467 1.00 92.88 127 LEU A N 1
ATOM 961 C CA . LEU A 1 127 ? -7.117 4.719 8.663 1.00 92.88 127 LEU A CA 1
ATOM 962 C C . LEU A 1 127 ? -8.366 5.569 8.424 1.00 92.88 127 LEU A C 1
ATOM 964 O O . LEU A 1 127 ? -9.292 5.526 9.238 1.00 92.88 127 LEU A O 1
ATOM 968 N N . LEU A 1 128 ? -8.404 6.312 7.316 1.00 94.12 128 LEU A N 1
ATOM 969 C CA . LEU A 1 128 ? -9.530 7.172 6.958 1.00 94.12 128 LEU A CA 1
ATOM 970 C C . LEU A 1 128 ? -10.806 6.353 6.719 1.00 94.12 128 LEU A C 1
ATOM 972 O O . LEU A 1 128 ? -11.870 6.706 7.226 1.00 94.12 128 LEU A O 1
ATOM 976 N N . LEU A 1 129 ? -10.703 5.221 6.020 1.00 92.44 129 LEU A N 1
ATOM 977 C CA . LEU A 1 129 ? -11.811 4.287 5.802 1.00 92.44 129 LEU A CA 1
ATOM 978 C C . LEU A 1 129 ? -12.304 3.669 7.112 1.00 92.44 129 LEU A C 1
ATOM 980 O O . LEU A 1 129 ? -13.504 3.624 7.364 1.00 92.44 129 LEU A O 1
ATOM 984 N N . GLY A 1 130 ? -11.395 3.237 7.988 1.00 90.62 130 GLY A N 1
ATOM 985 C CA . GLY A 1 130 ? -11.775 2.688 9.289 1.00 90.62 130 GLY A CA 1
ATOM 986 C C . GLY A 1 130 ? -12.442 3.737 10.182 1.00 90.62 130 GLY A C 1
ATOM 987 O O . GLY A 1 130 ? -13.418 3.446 10.874 1.00 90.62 130 GLY A O 1
ATOM 988 N N . TRP A 1 131 ? -11.943 4.975 10.157 1.00 90.69 131 TRP A N 1
ATOM 989 C CA . TRP A 1 131 ? -12.538 6.089 10.894 1.00 90.69 131 TRP A CA 1
ATOM 990 C C . TRP A 1 131 ? -13.923 6.463 10.359 1.00 90.69 131 TRP A C 1
ATOM 992 O O . TRP A 1 131 ? -14.867 6.532 11.144 1.00 90.69 131 TRP A O 1
ATOM 1002 N N . THR A 1 132 ? -14.067 6.635 9.044 1.00 91.12 132 THR A N 1
ATOM 1003 C CA . THR A 1 132 ? -15.361 6.935 8.409 1.00 91.12 132 THR A CA 1
ATOM 1004 C C . THR A 1 132 ? -16.367 5.810 8.643 1.00 91.12 132 THR A C 1
ATOM 1006 O O . THR A 1 132 ? -17.480 6.087 9.080 1.00 91.12 132 THR A O 1
ATOM 1009 N N . TYR A 1 133 ? -15.977 4.541 8.490 1.00 88.69 133 TYR A N 1
ATOM 1010 C CA . TYR A 1 133 ? -16.839 3.396 8.805 1.00 88.69 133 TYR A CA 1
ATOM 1011 C C . TYR A 1 133 ? -17.363 3.449 10.247 1.00 88.69 133 TYR A C 1
ATOM 1013 O O . TYR A 1 133 ? -18.557 3.275 10.495 1.00 88.69 133 TYR A O 1
ATOM 1021 N N . ASN A 1 134 ? -16.478 3.734 11.205 1.00 88.06 134 ASN A N 1
ATOM 1022 C CA . ASN A 1 134 ? -16.842 3.848 12.614 1.00 88.06 134 ASN A CA 1
ATOM 1023 C C . ASN A 1 134 ? -17.690 5.094 12.920 1.00 88.06 134 ASN A C 1
ATOM 1025 O O . ASN A 1 134 ? -18.413 5.089 13.917 1.00 88.06 134 ASN A O 1
ATOM 1029 N N . LEU A 1 135 ? -17.591 6.149 12.105 1.00 87.06 135 LEU A N 1
ATOM 1030 C CA . LEU A 1 135 ? -18.422 7.347 12.206 1.00 87.06 135 LEU A CA 1
ATOM 1031 C C . LEU A 1 135 ? -19.851 7.077 11.720 1.00 87.06 135 LEU A C 1
ATOM 1033 O O . LEU A 1 135 ? -20.792 7.464 12.402 1.00 87.06 135 LEU A O 1
ATOM 1037 N N . PHE A 1 136 ? -20.011 6.385 10.588 1.00 87.06 136 PHE A N 1
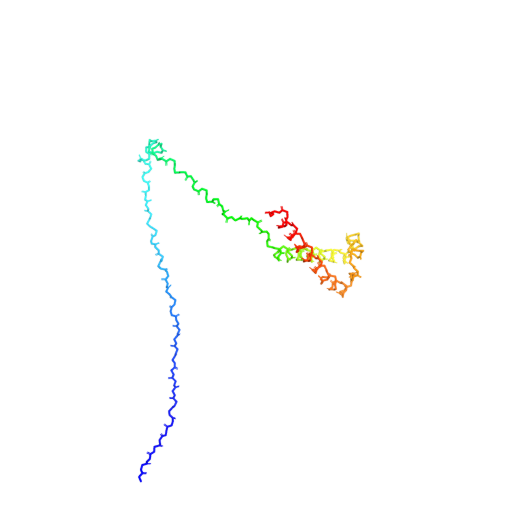ATOM 1038 C CA . PHE A 1 136 ? -21.328 6.034 10.041 1.00 87.06 136 PHE A CA 1
ATOM 1039 C C . PHE A 1 136 ? -22.016 4.890 10.798 1.00 87.06 136 PHE A C 1
ATOM 1041 O O . PHE A 1 136 ? -23.238 4.837 10.842 1.00 87.06 136 PHE A O 1
ATOM 1048 N N . SER A 1 137 ? -21.249 3.988 11.415 1.00 79.25 137 SER A N 1
ATOM 1049 C CA . SER A 1 137 ? -21.784 2.860 12.201 1.00 79.25 137 SER A CA 1
ATOM 1050 C C . SER A 1 137 ? -22.089 3.217 13.665 1.00 79.25 137 SER A C 1
ATOM 1052 O O . SER A 1 137 ? -22.264 2.319 14.498 1.00 79.25 137 SER A O 1
ATOM 1054 N N . ARG A 1 138 ? -22.040 4.505 14.018 1.00 59.91 138 ARG A N 1
ATOM 1055 C CA . ARG A 1 138 ? -22.145 4.991 15.396 1.00 59.91 138 ARG A CA 1
ATOM 1056 C C . ARG A 1 138 ? -23.582 5.265 15.798 1.00 59.91 138 ARG A C 1
ATOM 1058 O O . ARG A 1 138 ? -23.900 4.861 16.946 1.00 59.91 138 ARG A O 1
#